Protein AF-A0A397CRP2-F1 (afdb_monomer_lite)

InterPro domains:
  IPR029058 Alpha/Beta hydrolase fold [G3DSA:3.40.50.1820] (1-54)

pLDDT: mean 84.6, std 14.17, range [38.19, 97.12]

Structure (mmCIF, N/CA/C/O backbone):
data_AF-A0A397CRP2-F1
#
_entry.id   AF-A0A397CRP2-F1
#
loop_
_atom_site.group_PDB
_atom_site.id
_atom_site.type_symbol
_atom_site.label_atom_id
_atom_site.label_alt_id
_atom_site.label_comp_id
_atom_site.label_asym_id
_atom_site.label_entity_id
_atom_site.label_seq_id
_atom_site.pdbx_PDB_ins_code
_atom_site.Cartn_x
_atom_site.Cartn_y
_atom_site.Cartn_z
_atom_site.occupancy
_atom_site.B_iso_or_equiv
_atom_site.auth_seq_id
_atom_site.auth_comp_id
_atom_site.auth_asym_id
_atom_site.auth_atom_id
_atom_site.pdbx_PDB_model_num
ATOM 1 N N . VAL A 1 1 ? -2.424 -7.798 6.131 1.00 88.94 1 VAL A N 1
ATOM 2 C CA . VAL A 1 1 ? -3.520 -6.892 5.702 1.00 88.94 1 VAL A CA 1
ATOM 3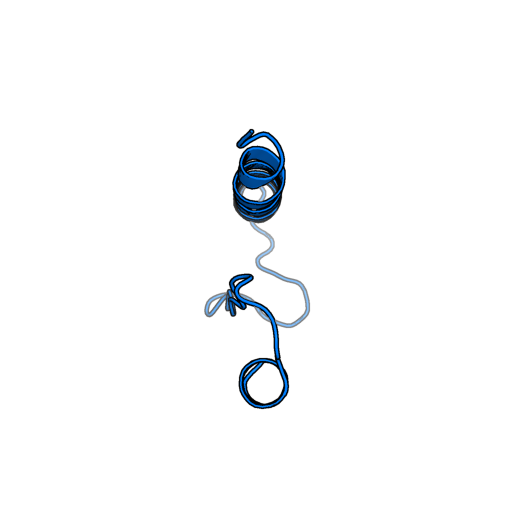 C C . VAL A 1 1 ? -4.907 -7.396 6.098 1.00 88.94 1 VAL A C 1
ATOM 5 O O . VAL A 1 1 ? -5.617 -6.615 6.707 1.00 88.94 1 VAL A O 1
ATOM 8 N N . ALA A 1 2 ? -5.289 -8.653 5.827 1.00 94.44 2 ALA A N 1
ATOM 9 C CA . ALA A 1 2 ? -6.613 -9.191 6.199 1.00 94.44 2 ALA A CA 1
ATOM 10 C C . ALA A 1 2 ? -6.937 -9.035 7.699 1.00 94.44 2 ALA A C 1
ATOM 12 O O . ALA A 1 2 ? -7.811 -8.255 8.045 1.00 94.44 2 ALA A O 1
ATOM 13 N N . LYS A 1 3 ? -6.105 -9.599 8.586 1.00 96.56 3 LYS A N 1
ATOM 14 C CA . LYS A 1 3 ? -6.261 -9.453 10.047 1.00 96.56 3 LYS A CA 1
ATOM 15 C C . LYS A 1 3 ? -6.340 -7.996 10.532 1.00 96.56 3 LYS A C 1
ATOM 17 O O . LYS A 1 3 ? -7.020 -7.705 11.505 1.00 96.56 3 LYS A O 1
ATOM 22 N N . LEU A 1 4 ? -5.639 -7.074 9.865 1.00 95.00 4 LEU A N 1
ATOM 23 C CA . LEU A 1 4 ? -5.697 -5.652 10.212 1.00 95.00 4 LEU A CA 1
ATOM 24 C C . LEU A 1 4 ? -7.048 -5.038 9.831 1.00 95.00 4 LEU A C 1
ATOM 26 O O . LEU A 1 4 ? -7.526 -4.180 10.553 1.00 95.00 4 LEU A O 1
ATOM 30 N N . ARG A 1 5 ? -7.664 -5.472 8.725 1.00 96.00 5 ARG A N 1
ATOM 31 C CA . ARG A 1 5 ? -9.024 -5.058 8.355 1.00 96.00 5 ARG A CA 1
ATOM 32 C C . ARG A 1 5 ? -10.058 -5.621 9.324 1.00 96.00 5 ARG A C 1
ATOM 34 O O . ARG A 1 5 ? -10.959 -4.887 9.697 1.00 96.00 5 ARG A O 1
ATOM 41 N N . ASP A 1 6 ? -9.877 -6.864 9.763 1.00 96.44 6 ASP A N 1
ATOM 42 C CA . ASP A 1 6 ? -10.820 -7.533 10.667 1.00 96.44 6 ASP A CA 1
ATOM 43 C C . ASP A 1 6 ? -10.840 -6.912 12.073 1.00 96.44 6 ASP A C 1
ATOM 45 O O . ASP A 1 6 ? -11.884 -6.854 12.711 1.00 96.44 6 ASP A O 1
ATOM 49 N N . LEU A 1 7 ? -9.686 -6.450 12.570 1.00 97.12 7 LEU A N 1
ATOM 50 C CA . LEU A 1 7 ? -9.543 -5.918 13.935 1.00 97.12 7 LEU A CA 1
ATOM 51 C C . LEU A 1 7 ? -9.721 -4.401 14.042 1.00 97.12 7 LEU A C 1
ATOM 53 O O . LEU A 1 7 ? -9.708 -3.849 15.142 1.00 97.12 7 LEU A O 1
ATOM 57 N N . LYS A 1 8 ? -9.811 -3.706 12.914 1.00 95.00 8 LYS A N 1
ATOM 58 C CA . LYS A 1 8 ? -9.856 -2.250 12.891 1.00 95.00 8 LYS A CA 1
ATOM 59 C C . LYS A 1 8 ? -11.218 -1.738 13.369 1.00 95.00 8 LYS A C 1
ATOM 61 O O . LYS A 1 8 ? -12.250 -2.197 12.900 1.00 95.00 8 LYS A O 1
ATOM 66 N N . THR A 1 9 ? -11.207 -0.728 14.238 1.00 96.12 9 THR A N 1
ATOM 67 C CA . THR A 1 9 ? -12.418 -0.091 14.794 1.00 96.12 9 THR A CA 1
ATOM 68 C C . THR A 1 9 ? -12.713 1.296 14.223 1.00 96.12 9 THR A C 1
ATOM 70 O O . THR A 1 9 ? -13.782 1.849 14.465 1.00 96.12 9 THR A O 1
ATOM 73 N N . ASP A 1 10 ? -11.769 1.875 13.481 1.00 93.31 10 ASP A N 1
ATOM 74 C CA . ASP A 1 10 ? -11.895 3.200 12.878 1.00 93.31 10 ASP A CA 1
ATOM 75 C C . ASP A 1 10 ? -12.229 3.131 11.370 1.00 93.31 10 ASP A C 1
ATOM 77 O O . ASP A 1 10 ? -12.214 2.064 10.757 1.00 93.31 10 ASP A O 1
ATOM 81 N N . ASN A 1 11 ? -12.497 4.280 10.744 1.00 90.50 11 ASN A N 1
ATOM 82 C CA . ASN A 1 11 ? -12.905 4.366 9.332 1.00 90.50 11 ASN A CA 1
ATOM 83 C C . ASN A 1 11 ? -11.743 4.627 8.344 1.00 90.50 11 ASN A C 1
ATOM 85 O O . ASN A 1 11 ? -11.979 4.888 7.163 1.00 90.50 11 ASN A O 1
ATOM 89 N N . ASN A 1 12 ? -10.477 4.581 8.779 1.00 91.56 12 ASN A N 1
ATOM 90 C CA . ASN A 1 12 ? -9.330 4.849 7.904 1.00 91.56 12 ASN A CA 1
ATOM 91 C C . ASN A 1 12 ? -9.077 3.698 6.913 1.00 91.56 12 ASN A C 1
ATOM 93 O O . ASN A 1 12 ? -9.073 2.520 7.256 1.00 91.56 12 ASN A O 1
ATOM 97 N N . GLN A 1 13 ? -8.767 4.013 5.662 1.00 93.00 13 GLN A N 1
ATOM 98 C CA . GLN A 1 13 ? -8.559 2.977 4.646 1.00 93.00 13 GLN A CA 1
ATOM 99 C C . GLN A 1 13 ? -7.318 2.110 4.926 1.00 93.00 13 GLN A C 1
ATOM 101 O O . GLN A 1 13 ? -6.257 2.621 5.279 1.00 93.00 13 GLN A O 1
ATOM 106 N N . VAL A 1 14 ? -7.441 0.797 4.700 1.00 94.69 14 VAL A N 1
ATOM 107 C CA . VAL A 1 14 ? -6.337 -0.176 4.772 1.00 94.69 14 VAL A CA 1
ATOM 108 C C . VAL A 1 14 ? -6.154 -0.829 3.403 1.00 94.69 14 VAL A C 1
ATOM 110 O O . VAL A 1 14 ? -6.942 -1.689 2.988 1.00 94.69 14 VAL A O 1
ATOM 113 N N . LEU A 1 15 ? -5.097 -0.433 2.698 1.00 94.19 15 LEU A N 1
ATOM 114 C CA . LEU A 1 15 ? -4.800 -0.873 1.335 1.00 94.19 15 LEU A CA 1
ATOM 115 C C . LEU A 1 15 ? -3.604 -1.836 1.314 1.00 94.19 15 LEU A C 1
ATOM 117 O O . LEU A 1 15 ? -2.679 -1.709 2.111 1.00 94.19 15 LEU A O 1
ATOM 121 N N . LEU A 1 16 ? -3.637 -2.806 0.396 1.00 94.88 16 LEU A N 1
ATOM 122 C CA . LEU A 1 16 ? -2.485 -3.635 0.040 1.00 94.88 16 LEU A CA 1
ATOM 123 C C . LEU A 1 16 ? -2.087 -3.255 -1.379 1.00 94.88 16 LEU A C 1
ATOM 125 O O . LEU A 1 16 ? -2.816 -3.571 -2.317 1.00 94.88 16 LEU A O 1
ATOM 129 N N . LYS A 1 17 ? -0.949 -2.586 -1.528 1.00 92.75 17 LYS A N 1
ATOM 130 C CA . LYS A 1 17 ? -0.298 -2.428 -2.824 1.00 92.75 17 LYS A CA 1
ATOM 131 C C . LYS A 1 17 ? 0.685 -3.583 -2.971 1.00 92.75 17 LYS A C 1
ATOM 133 O O . LYS A 1 17 ? 1.601 -3.705 -2.164 1.00 92.75 17 LYS A O 1
ATOM 138 N N . MET A 1 18 ? 0.472 -4.425 -3.972 1.00 89.88 18 MET A N 1
ATOM 139 C CA . MET A 1 18 ? 1.376 -5.516 -4.314 1.00 89.88 18 MET A CA 1
ATOM 140 C C . MET A 1 18 ? 2.030 -5.192 -5.651 1.00 89.88 18 MET A C 1
ATOM 142 O O . MET A 1 18 ? 1.336 -4.817 -6.594 1.00 89.88 18 MET A O 1
ATOM 146 N N . ASP A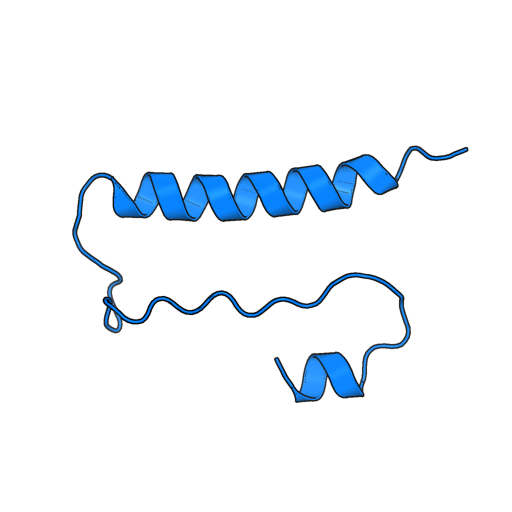 1 19 ? 3.352 -5.300 -5.703 1.00 86.94 19 ASP A N 1
ATOM 147 C CA . ASP A 1 19 ? 4.081 -5.362 -6.963 1.00 86.94 19 ASP A CA 1
ATOM 148 C C . ASP A 1 19 ? 4.169 -6.837 -7.374 1.00 86.94 19 ASP A C 1
ATOM 150 O O . ASP A 1 19 ? 4.568 -7.673 -6.564 1.00 86.94 19 ASP A O 1
ATOM 154 N N . LEU A 1 20 ? 3.716 -7.157 -8.586 1.00 87.25 20 LEU A N 1
ATOM 155 C CA . LEU A 1 20 ? 3.703 -8.521 -9.124 1.00 87.25 20 LEU A CA 1
ATOM 156 C C . LEU A 1 20 ? 4.906 -8.798 -10.035 1.00 87.25 20 LEU A C 1
ATOM 158 O O . LEU A 1 20 ? 5.159 -9.956 -10.356 1.00 87.25 20 LEU A O 1
ATOM 162 N N . ASP A 1 21 ? 5.647 -7.758 -10.421 1.00 81.00 21 ASP A N 1
ATOM 163 C CA . ASP A 1 21 ? 6.767 -7.854 -11.361 1.00 81.00 21 ASP A CA 1
ATOM 164 C C . ASP A 1 21 ? 8.118 -7.996 -10.640 1.00 81.00 21 ASP A C 1
ATOM 166 O O . ASP A 1 21 ? 9.125 -8.385 -11.235 1.00 81.00 21 ASP A O 1
ATOM 170 N N . SER A 1 22 ? 8.146 -7.680 -9.346 1.00 79.38 22 SER A N 1
ATOM 171 C CA . SER A 1 22 ? 9.368 -7.510 -8.566 1.00 79.38 22 SER A CA 1
ATOM 172 C C . SER A 1 22 ? 9.541 -8.574 -7.479 1.00 79.38 22 SER A C 1
ATOM 174 O O . SER A 1 22 ? 8.605 -8.904 -6.755 1.00 79.38 22 SER A O 1
ATOM 176 N N . GLY A 1 23 ? 10.771 -9.077 -7.316 1.00 78.50 23 GLY A N 1
ATOM 177 C CA . GLY A 1 23 ? 11.160 -9.969 -6.214 1.00 78.50 23 GLY A CA 1
ATOM 178 C C . GLY A 1 23 ? 11.583 -9.220 -4.939 1.00 78.50 23 GLY A C 1
ATOM 179 O O . GLY A 1 23 ? 11.271 -8.047 -4.754 1.00 78.50 23 GLY A O 1
ATOM 180 N N . HIS A 1 24 ? 12.360 -9.879 -4.067 1.00 79.56 24 HIS A N 1
ATOM 181 C CA . HIS A 1 24 ? 12.784 -9.339 -2.759 1.00 79.56 24 HIS A CA 1
ATOM 182 C C . HIS A 1 24 ? 13.455 -7.951 -2.822 1.00 79.56 24 HIS A C 1
ATOM 184 O O . HIS A 1 24 ? 13.352 -7.179 -1.874 1.00 79.56 24 HIS A O 1
ATOM 190 N N . PHE A 1 25 ? 14.105 -7.620 -3.941 1.00 70.75 25 PHE A N 1
ATOM 191 C CA . PHE A 1 25 ? 14.879 -6.387 -4.116 1.00 70.75 25 PHE A CA 1
ATOM 192 C C . PHE A 1 25 ? 14.157 -5.269 -4.887 1.00 70.75 25 PHE A C 1
ATOM 194 O O . PHE A 1 25 ? 14.800 -4.286 -5.250 1.00 70.75 25 PHE A O 1
ATOM 201 N N . SER A 1 26 ? 12.841 -5.383 -5.109 1.00 68.50 26 SER A N 1
ATOM 202 C CA . SER A 1 26 ? 12.075 -4.493 -6.001 1.00 68.50 26 SER A CA 1
ATOM 203 C C . SER A 1 26 ? 12.593 -4.518 -7.460 1.00 68.50 26 SER A C 1
ATOM 205 O O . SER A 1 26 ? 13.652 -5.077 -7.765 1.00 68.50 26 SER A O 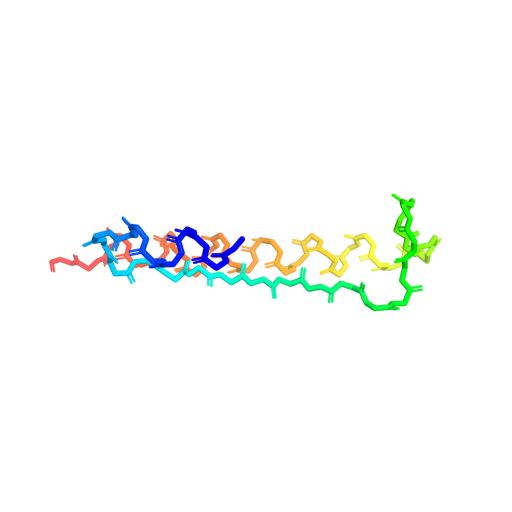1
ATOM 207 N N . ALA A 1 27 ? 11.837 -3.969 -8.411 1.00 68.88 27 ALA A N 1
ATOM 208 C CA . ALA A 1 27 ? 12.281 -3.867 -9.797 1.00 68.88 27 ALA A CA 1
ATOM 209 C C . ALA A 1 27 ? 13.403 -2.830 -9.889 1.00 68.88 27 ALA A C 1
ATOM 211 O O . ALA A 1 27 ? 13.244 -1.669 -9.515 1.00 68.88 27 ALA A O 1
ATOM 212 N N . SER A 1 28 ? 14.531 -3.224 -10.478 1.00 69.19 28 SER A N 1
ATOM 213 C CA . SER A 1 28 ? 15.748 -2.409 -10.614 1.00 69.19 28 SER A CA 1
ATOM 214 C C . SER A 1 28 ? 15.616 -1.240 -11.605 1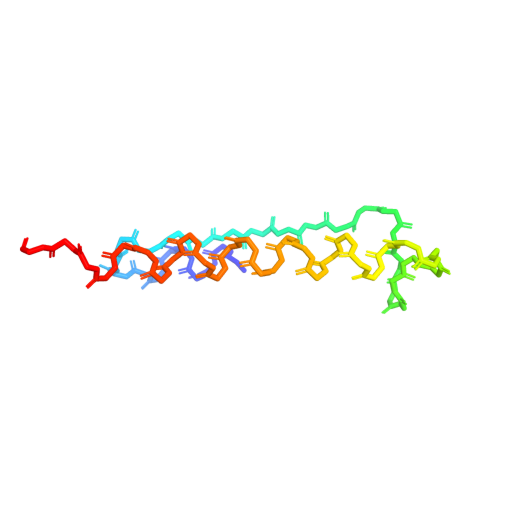.00 69.19 28 SER A C 1
ATOM 216 O O . SER A 1 28 ? 16.611 -0.631 -11.999 1.00 69.19 28 SER A O 1
ATOM 218 N N . ASN A 1 29 ? 14.401 -0.934 -12.064 1.00 75.56 29 ASN A N 1
ATOM 219 C CA . ASN A 1 29 ? 14.170 0.136 -13.019 1.00 75.56 29 ASN A CA 1
ATOM 220 C C . ASN A 1 29 ? 14.319 1.498 -12.327 1.00 75.56 29 ASN A C 1
ATOM 222 O O . ASN A 1 29 ? 13.662 1.790 -11.329 1.00 75.56 29 ASN A O 1
ATOM 226 N N . ARG A 1 30 ? 15.138 2.367 -12.926 1.00 79.31 30 ARG A N 1
ATOM 227 C CA . ARG A 1 30 ? 15.427 3.736 -12.478 1.00 79.31 30 ARG A CA 1
ATOM 228 C C . ARG A 1 30 ? 14.180 4.561 -12.133 1.00 79.31 30 ARG A C 1
ATOM 230 O O . ARG A 1 30 ? 14.257 5.418 -11.260 1.00 79.31 30 ARG A O 1
ATOM 237 N N . TYR A 1 31 ? 13.053 4.334 -12.810 1.00 87.00 31 TYR A N 1
ATOM 238 C CA . TYR A 1 31 ? 11.813 5.083 -12.562 1.00 87.00 31 TYR A CA 1
ATOM 239 C C . TYR A 1 31 ? 10.846 4.396 -11.591 1.00 87.00 31 TYR A C 1
ATOM 241 O O . TYR A 1 31 ? 9.892 5.034 -11.144 1.00 87.00 31 TYR A O 1
ATOM 249 N N . GLN A 1 32 ? 11.076 3.127 -11.239 1.00 85.44 32 GLN A N 1
ATOM 250 C CA . GLN A 1 32 ? 10.174 2.389 -10.356 1.00 85.44 32 GLN A CA 1
ATOM 251 C C . GLN A 1 32 ? 10.169 2.997 -8.955 1.00 85.44 32 GLN A C 1
ATOM 253 O O . GLN A 1 32 ? 9.100 3.276 -8.424 1.00 85.44 32 GLN A O 1
ATOM 258 N N . SER A 1 33 ? 11.341 3.322 -8.406 1.00 86.12 33 SER A N 1
ATOM 259 C CA . SER A 1 33 ? 11.460 3.952 -7.083 1.00 86.12 33 SER A CA 1
ATOM 260 C C . SER A 1 33 ? 10.719 5.292 -6.996 1.00 86.12 33 SER A C 1
ATOM 262 O O . SER A 1 33 ? 10.067 5.586 -5.995 1.00 86.12 33 SER A O 1
ATOM 264 N N . LEU A 1 34 ? 10.750 6.097 -8.064 1.00 91.06 34 LEU A N 1
ATOM 265 C CA . LEU A 1 34 ? 9.998 7.354 -8.138 1.00 91.06 34 LEU A CA 1
ATOM 266 C C . LEU A 1 34 ? 8.488 7.102 -8.166 1.00 91.06 34 LEU A C 1
ATOM 268 O O . LEU A 1 34 ? 7.737 7.799 -7.485 1.00 91.06 34 LEU A O 1
ATOM 272 N N . LYS A 1 35 ? 8.039 6.092 -8.919 1.00 90.06 35 LYS A N 1
ATOM 273 C CA . LYS A 1 35 ? 6.628 5.697 -8.986 1.00 90.06 35 LYS A CA 1
ATOM 274 C C . LYS A 1 35 ? 6.133 5.154 -7.646 1.00 90.06 35 LYS A C 1
ATOM 276 O O . LYS A 1 35 ? 5.036 5.504 -7.218 1.00 90.06 35 LYS A O 1
ATOM 281 N N . GLU A 1 36 ? 6.932 4.337 -6.964 1.00 90.38 36 GLU A N 1
ATOM 282 C CA . GLU A 1 36 ? 6.629 3.844 -5.619 1.00 90.38 36 GLU A CA 1
ATOM 283 C C . GLU A 1 36 ? 6.468 5.001 -4.635 1.00 90.38 36 GLU A C 1
ATOM 285 O O . GLU A 1 36 ? 5.428 5.106 -3.982 1.00 90.38 36 GLU A O 1
ATOM 290 N N . LYS A 1 37 ? 7.428 5.930 -4.633 1.00 92.19 37 LYS A N 1
ATOM 291 C CA . LYS A 1 37 ? 7.407 7.112 -3.770 1.00 92.19 37 LYS A CA 1
ATOM 292 C C . LYS A 1 37 ? 6.229 8.040 -4.068 1.00 92.19 37 LYS A C 1
ATOM 294 O O . LYS A 1 37 ? 5.632 8.593 -3.149 1.00 92.19 37 LYS A O 1
ATOM 299 N N . ALA A 1 38 ? 5.850 8.189 -5.337 1.00 95.06 38 ALA A N 1
ATOM 300 C CA . ALA A 1 38 ? 4.674 8.963 -5.725 1.00 95.06 38 ALA A CA 1
ATOM 301 C C . ALA A 1 38 ? 3.380 8.366 -5.150 1.00 95.06 38 ALA A C 1
ATOM 303 O O . ALA A 1 38 ? 2.539 9.107 -4.640 1.00 95.06 38 ALA A O 1
ATOM 304 N N . VAL A 1 39 ? 3.234 7.035 -5.174 1.00 94.50 39 VAL A N 1
ATOM 305 C CA . VAL A 1 39 ? 2.071 6.354 -4.585 1.00 94.50 39 VAL A CA 1
ATOM 306 C C . VAL A 1 39 ? 2.019 6.577 -3.072 1.00 94.50 39 VAL A C 1
ATOM 308 O O . VAL A 1 39 ? 0.974 6.976 -2.560 1.00 94.50 39 VAL A O 1
ATOM 311 N N . GLU A 1 40 ? 3.135 6.403 -2.365 1.00 93.56 40 GLU A N 1
ATOM 312 C CA . GLU A 1 40 ? 3.214 6.628 -0.913 1.00 93.56 40 GLU A CA 1
ATOM 313 C C . GLU A 1 40 ? 2.860 8.068 -0.524 1.00 93.56 40 GLU A C 1
ATOM 315 O O . GLU A 1 40 ? 2.015 8.290 0.345 1.00 93.56 40 GLU A O 1
ATOM 320 N N . LEU A 1 41 ? 3.451 9.053 -1.211 1.00 94.88 41 LEU A N 1
ATOM 321 C CA . LEU A 1 41 ? 3.178 10.469 -0.967 1.00 94.88 41 LEU A CA 1
ATOM 322 C C . LEU A 1 41 ? 1.728 10.831 -1.290 1.00 94.88 41 LEU A C 1
ATOM 324 O O . LEU A 1 41 ? 1.106 11.574 -0.535 1.00 94.88 41 LEU A O 1
ATOM 328 N N . SER A 1 42 ? 1.165 10.294 -2.376 1.00 94.50 42 SER A N 1
ATOM 329 C CA . SER A 1 42 ? -0.237 10.543 -2.725 1.00 94.50 42 SER A CA 1
ATOM 330 C C . SER A 1 42 ? -1.193 10.019 -1.652 1.00 94.50 42 SER A C 1
ATOM 332 O O . SER A 1 42 ? -2.121 10.728 -1.267 1.00 94.50 42 SER A O 1
ATOM 334 N N . PHE A 1 43 ? -0.925 8.827 -1.107 1.00 93.88 43 PHE A N 1
ATOM 335 C CA . PHE A 1 43 ? -1.724 8.240 -0.037 1.00 93.88 43 PHE A CA 1
ATOM 336 C C . PHE A 1 43 ? -1.595 9.044 1.259 1.00 93.88 43 PHE A C 1
ATOM 338 O O . PHE A 1 43 ? -2.600 9.327 1.907 1.00 93.88 43 PHE A O 1
ATOM 345 N N . LEU A 1 44 ? -0.377 9.466 1.612 1.00 93.00 44 LEU A N 1
ATOM 346 C CA . LEU A 1 44 ? -0.140 10.306 2.783 1.00 93.00 44 LEU A CA 1
ATOM 347 C C . LEU A 1 44 ? -0.888 11.642 2.677 1.00 93.00 44 LEU A C 1
ATOM 349 O O . LEU A 1 44 ? -1.597 12.025 3.604 1.00 93.00 44 LEU A O 1
ATOM 353 N N . LEU A 1 45 ? -0.770 12.333 1.540 1.00 92.88 45 LEU A N 1
ATOM 354 C CA . LEU A 1 45 ? -1.448 13.608 1.307 1.00 92.88 45 LEU A CA 1
ATOM 355 C C . LEU A 1 45 ? -2.970 13.460 1.319 1.00 92.88 45 LEU A C 1
ATOM 357 O O . LEU A 1 45 ? -3.646 14.302 1.904 1.00 92.88 45 LEU A O 1
ATOM 361 N N . ASP A 1 46 ? -3.511 12.405 0.709 1.00 90.88 46 ASP A N 1
ATOM 362 C CA . ASP A 1 46 ? -4.942 12.107 0.763 1.00 90.88 46 ASP A CA 1
ATOM 363 C C . ASP A 1 46 ? -5.408 11.935 2.215 1.00 90.88 46 ASP A C 1
ATOM 365 O O . ASP A 1 46 ? -6.348 12.597 2.643 1.00 90.88 46 ASP A O 1
ATOM 369 N N . LYS A 1 47 ? -4.697 11.135 3.018 1.00 89.44 47 LYS A N 1
ATOM 370 C CA . LYS A 1 47 ? -5.066 10.877 4.419 1.00 89.44 47 LYS A CA 1
ATOM 371 C C . LYS A 1 47 ? -4.931 12.106 5.318 1.00 89.44 47 LYS A C 1
ATOM 373 O O . LYS A 1 47 ? -5.777 12.302 6.186 1.00 89.44 47 LYS A O 1
ATOM 378 N N . LEU A 1 48 ? -3.926 12.953 5.093 1.00 88.44 48 LEU A N 1
ATOM 379 C CA . LEU A 1 48 ? -3.725 14.185 5.864 1.00 88.44 48 LEU A CA 1
ATOM 380 C C . LEU A 1 48 ? -4.732 15.288 5.503 1.00 88.44 48 LEU A C 1
ATOM 382 O O . LEU A 1 48 ? -5.157 16.038 6.380 1.00 88.44 48 LEU A O 1
ATOM 386 N N . LYS A 1 49 ? -5.173 15.377 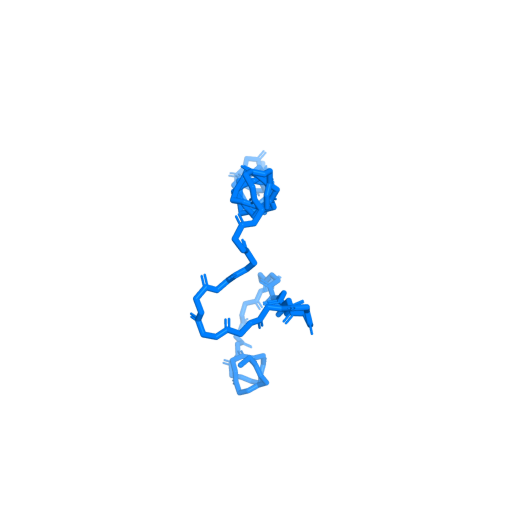4.240 1.00 68.06 49 LYS A N 1
ATOM 387 C CA . LYS A 1 49 ? -6.154 16.388 3.801 1.00 68.06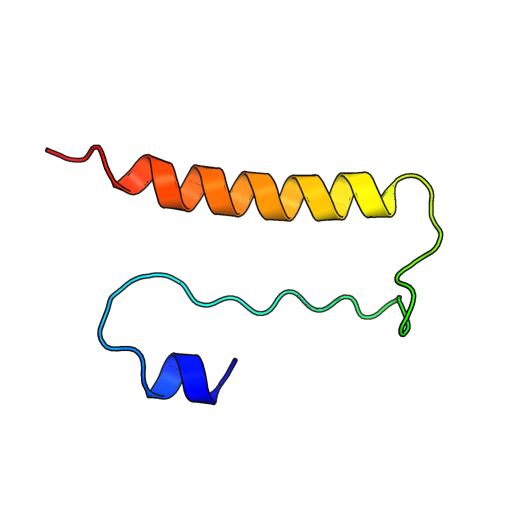 49 LYS A CA 1
ATOM 388 C C . LYS A 1 49 ? -7.544 16.222 4.429 1.00 68.06 49 LYS A C 1
ATOM 390 O O . LYS A 1 49 ? -8.302 17.187 4.449 1.00 68.06 49 LYS A O 1
ATOM 395 N N . TYR A 1 50 ? -7.871 15.057 4.993 1.00 56.03 50 TYR A N 1
ATOM 396 C CA . TYR A 1 50 ? -9.131 14.840 5.718 1.00 56.03 50 TYR A CA 1
ATOM 397 C C . TYR A 1 50 ? -9.126 15.328 7.179 1.00 56.03 50 TYR A C 1
ATOM 399 O O . TYR A 1 50 ? -10.167 15.243 7.824 1.00 56.03 50 TYR A O 1
ATOM 407 N N . HIS A 1 51 ? -8.022 15.881 7.707 1.00 53.38 51 HIS A N 1
ATOM 408 C CA . HIS A 1 51 ? -7.972 16.392 9.090 1.00 53.38 51 HIS A CA 1
ATOM 409 C C . HIS A 1 51 ? -8.312 17.894 9.236 1.00 53.38 51 HIS A C 1
ATOM 411 O O . HIS A 1 51 ? -8.327 18.418 10.343 1.00 53.38 51 HIS A O 1
ATOM 417 N N . HIS A 1 52 ? -8.641 18.586 8.137 1.00 50.97 52 HIS A N 1
ATOM 418 C CA . HIS A 1 52 ? -9.179 19.957 8.134 1.00 50.97 52 HIS A CA 1
ATOM 419 C C . HIS A 1 52 ? -10.616 19.999 7.585 1.00 50.97 52 HIS A C 1
ATOM 421 O O . HIS A 1 52 ? -10.938 20.786 6.695 1.00 50.97 52 HIS A O 1
ATOM 427 N N . LYS A 1 53 ? -11.496 19.132 8.092 1.00 43.34 53 LYS A N 1
ATOM 428 C CA . LYS A 1 53 ? -12.938 19.394 8.050 1.00 43.34 53 LYS A CA 1
ATOM 429 C C . LYS A 1 53 ? -13.355 19.840 9.446 1.00 43.34 53 LYS A C 1
ATOM 431 O O . LYS A 1 53 ? -13.153 19.093 10.398 1.00 43.34 53 LYS A O 1
ATOM 436 N N . CYS A 1 54 ? -13.812 21.088 9.512 1.00 38.19 54 CYS A N 1
ATOM 437 C CA . CYS A 1 54 ? -14.446 21.728 10.658 1.00 38.19 54 CYS A CA 1
ATOM 438 C C . CYS A 1 54 ? -15.506 20.842 11.316 1.00 38.19 54 CYS A C 1
ATOM 440 O O . CYS A 1 54 ? -16.171 20.081 10.573 1.00 38.19 54 CYS A O 1
#

Foldseek 3Di:
DVVCVVPDPDDDDDDDDDDPVQDPVGDPDPCVVVVVVVVVVVSVCVVVVVVPDD

Secondary structure (DSSP, 8-state):
-HHHHHH--S---------SS--TT----TTHHHHHHHHHHHHHHHHHHTT---

Radius of gyration: 14.69 Å; chains: 1; bounding box: 30×32×28 Å

Sequence (54 aa):
VAKLRDLKTDNNQVLLKMDLDSGHFSASNRYQSLKEKAVELSFLLDKLKYHHKC

Organism: Aphanomyces astaci (NCBI:txid112090)